Protein AF-A0A925B6P5-F1 (afdb_monomer_lite)

Secondary structure (DSS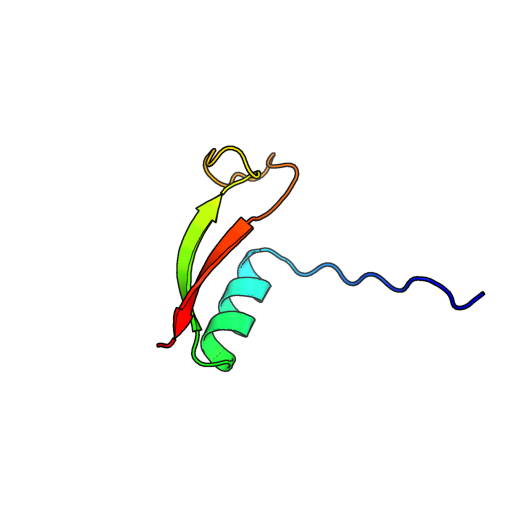P, 8-s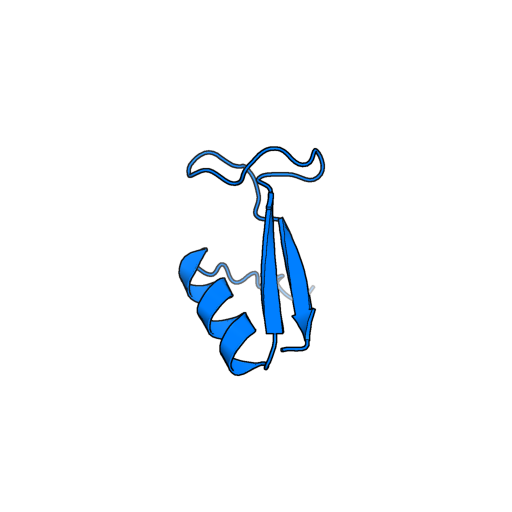tate):
----------HHHHHHHHHHTTEEEEEEESSTT-PBP-TT-S--EEEEEE-

pLDDT: mean 92.99, std 6.03, range [61.0, 98.31]

Radius of gyrati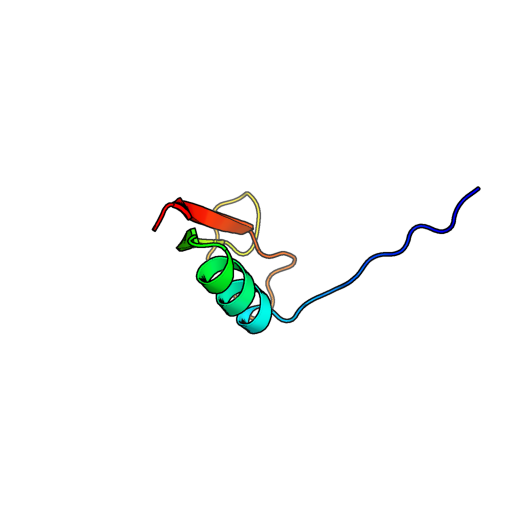on: 12.87 Å; chains: 1; bounding box: 29×34×27 Å

Foldseek 3Di:
DDDDDDDDDDPVVVCVVCVVVQKDWDAWALDPVRHHNDPPRPDIDTDIDGD

Structure (mmCIF, N/CA/C/O backbone):
data_AF-A0A925B6P5-F1
#
_entry.id   AF-A0A925B6P5-F1
#
loop_
_atom_site.group_PDB
_atom_site.id
_atom_site.type_symbol
_atom_site.label_atom_id
_atom_site.label_alt_id
_atom_site.label_comp_id
_atom_site.label_asym_id
_atom_site.label_entity_id
_atom_site.label_seq_id
_atom_site.pdbx_PDB_ins_code
_atom_site.Cartn_x
_atom_site.Cartn_y
_atom_site.Cartn_z
_atom_site.occupancy
_atom_site.B_iso_or_equiv
_atom_site.auth_seq_id
_atom_site.auth_comp_id
_atom_site.auth_asym_id
_atom_site.auth_atom_id
_atom_site.pdbx_PDB_model_num
ATOM 1 N N . MET A 1 1 ? 15.815 -26.780 -3.380 1.00 61.00 1 MET A N 1
ATOM 2 C CA . MET A 1 1 ? 15.562 -25.331 -3.453 1.00 61.00 1 MET A CA 1
ATOM 3 C C . MET A 1 1 ? 14.095 -25.233 -3.767 1.00 61.00 1 MET A C 1
ATOM 5 O O . MET A 1 1 ? 13.722 -25.634 -4.861 1.00 61.00 1 MET A O 1
ATOM 9 N N . ASP A 1 2 ? 13.276 -24.897 -2.777 1.00 79.31 2 ASP A N 1
ATOM 10 C CA . ASP A 1 2 ? 11.836 -24.805 -3.002 1.00 79.31 2 ASP A CA 1
ATOM 11 C C . ASP A 1 2 ? 11.556 -23.707 -4.034 1.00 79.31 2 ASP A C 1
ATOM 13 O O . ASP A 1 2 ? 12.231 -22.674 -4.058 1.00 79.31 2 ASP A O 1
ATOM 17 N N . GLU A 1 3 ? 10.617 -23.973 -4.938 1.00 84.44 3 GLU A N 1
ATOM 18 C CA . GLU A 1 3 ? 10.228 -23.053 -6.002 1.00 84.44 3 GLU A CA 1
ATOM 19 C C . GLU A 1 3 ? 9.537 -21.822 -5.401 1.00 84.44 3 GLU A C 1
ATOM 21 O O . GLU A 1 3 ? 8.633 -21.933 -4.570 1.00 84.44 3 GLU A O 1
ATOM 26 N N . PHE A 1 4 ? 9.967 -20.628 -5.807 1.00 84.69 4 PHE A N 1
ATOM 27 C CA . PHE A 1 4 ? 9.349 -19.387 -5.360 1.00 84.69 4 PHE A CA 1
ATOM 28 C C . PHE A 1 4 ? 8.006 -19.185 -6.076 1.00 84.69 4 PHE A C 1
ATOM 30 O O . PHE A 1 4 ? 7.962 -18.785 -7.239 1.00 84.69 4 PHE A O 1
ATOM 37 N N . ALA A 1 5 ? 6.903 -19.457 -5.375 1.00 89.44 5 ALA A N 1
ATOM 38 C CA . ALA A 1 5 ? 5.552 -19.279 -5.897 1.00 89.44 5 ALA A CA 1
ATOM 39 C C . ALA A 1 5 ? 5.028 -17.863 -5.605 1.00 89.44 5 ALA A C 1
ATOM 41 O O . ALA A 1 5 ? 4.640 -17.547 -4.479 1.00 89.44 5 ALA A O 1
ATOM 42 N N . MET A 1 6 ? 4.980 -17.012 -6.633 1.00 89.00 6 MET A N 1
ATOM 43 C CA . MET A 1 6 ? 4.340 -15.696 -6.555 1.00 89.00 6 MET A CA 1
ATOM 44 C C . MET A 1 6 ? 2.906 -15.769 -7.091 1.00 89.00 6 MET A C 1
ATOM 46 O O . MET A 1 6 ? 2.662 -16.333 -8.156 1.00 89.00 6 MET A O 1
ATOM 50 N N . ARG A 1 7 ? 1.955 -15.157 -6.377 1.00 88.50 7 ARG A N 1
ATOM 51 C CA . ARG A 1 7 ? 0.593 -14.917 -6.872 1.00 88.50 7 ARG A CA 1
ATOM 52 C C . ARG A 1 7 ? 0.403 -13.430 -7.107 1.00 88.50 7 ARG A C 1
ATOM 54 O O . ARG A 1 7 ? 0.742 -12.620 -6.250 1.00 88.50 7 ARG A O 1
ATOM 61 N N . VAL A 1 8 ? -0.165 -13.098 -8.257 1.00 86.19 8 VAL A N 1
ATOM 62 C CA . VAL A 1 8 ? -0.591 -11.740 -8.587 1.00 86.19 8 VAL A CA 1
ATOM 63 C C . VAL A 1 8 ? -2.108 -11.692 -8.461 1.00 86.19 8 VAL A C 1
ATOM 65 O O . VAL A 1 8 ? -2.789 -12.635 -8.862 1.00 86.19 8 VAL A O 1
ATOM 68 N N . VAL A 1 9 ? -2.615 -10.612 -7.879 1.00 89.75 9 VAL A N 1
ATOM 69 C CA . VAL A 1 9 ? -4.044 -10.288 -7.833 1.00 89.75 9 VAL A CA 1
ATOM 70 C C . VAL A 1 9 ? -4.268 -8.990 -8.591 1.00 89.75 9 VAL A C 1
ATOM 72 O O . VAL A 1 9 ? -3.385 -8.124 -8.618 1.00 89.75 9 VAL A O 1
ATOM 75 N N . PHE A 1 10 ? -5.435 -8.846 -9.206 1.00 90.69 10 PHE A N 1
ATOM 76 C CA . PHE A 1 10 ? -5.824 -7.586 -9.815 1.00 90.69 10 PHE A CA 1
ATOM 77 C C . PHE A 1 10 ? -5.935 -6.490 -8.745 1.00 90.69 10 PHE A C 1
ATOM 79 O O . PHE A 1 10 ? -6.276 -6.772 -7.589 1.00 90.69 10 PHE A O 1
ATOM 86 N N . PRO A 1 11 ? -5.669 -5.220 -9.096 1.00 91.25 11 PRO A N 1
ATOM 87 C CA . PRO A 1 11 ? -5.762 -4.121 -8.141 1.00 91.25 11 PRO A CA 1
ATOM 88 C C . PRO A 1 11 ? -7.123 -4.031 -7.433 1.00 91.25 11 PRO A C 1
ATOM 90 O O . PRO A 1 11 ? -7.180 -3.758 -6.236 1.00 91.25 11 PRO A O 1
ATOM 93 N N . GLU A 1 12 ? -8.212 -4.312 -8.148 1.00 89.81 12 GLU A N 1
ATOM 94 C CA . GLU A 1 12 ? -9.576 -4.319 -7.620 1.00 89.81 12 GLU A CA 1
ATOM 95 C C . GLU A 1 12 ? -9.834 -5.502 -6.675 1.00 89.81 12 GLU A C 1
ATOM 97 O O . GLU A 1 12 ? -10.545 -5.347 -5.683 1.00 89.81 12 GLU A O 1
ATOM 102 N N . GLU A 1 13 ? -9.221 -6.664 -6.923 1.00 94.19 13 GLU A N 1
ATOM 103 C CA . GLU A 1 13 ? -9.317 -7.822 -6.022 1.00 94.19 13 GLU A CA 1
ATOM 104 C C . GLU A 1 13 ? -8.659 -7.524 -4.674 1.00 94.19 13 GLU A C 1
ATOM 106 O O . GLU A 1 13 ? -9.196 -7.894 -3.631 1.00 94.19 13 GLU A O 1
ATOM 111 N N . LEU A 1 14 ? -7.539 -6.791 -4.669 1.00 93.06 14 LEU A N 1
ATOM 112 C CA . LEU A 1 14 ? -6.900 -6.375 -3.422 1.00 93.06 14 LEU A CA 1
ATOM 113 C C . LEU A 1 14 ? -7.849 -5.541 -2.553 1.00 93.06 14 LEU A C 1
ATOM 115 O O . LEU A 1 14 ? -7.853 -5.702 -1.338 1.00 93.06 14 LEU A O 1
ATOM 119 N N . HIS A 1 15 ? -8.666 -4.668 -3.148 1.00 92.19 15 HIS A N 1
ATOM 120 C CA . HIS A 1 15 ? -9.622 -3.868 -2.379 1.00 92.19 15 HIS A CA 1
ATOM 121 C C . HIS A 1 15 ? -10.657 -4.740 -1.670 1.00 92.19 15 HIS A C 1
ATOM 123 O O . HIS A 1 15 ? -10.940 -4.508 -0.496 1.00 92.19 15 HIS A O 1
ATOM 129 N N . LEU A 1 16 ? -11.180 -5.753 -2.366 1.00 94.00 16 LEU A N 1
ATOM 130 C CA . LEU A 1 16 ? -12.126 -6.702 -1.787 1.00 94.00 16 LEU A CA 1
ATOM 131 C C . LEU A 1 16 ? -11.490 -7.476 -0.627 1.00 94.00 16 LEU A C 1
ATOM 133 O O . LEU A 1 16 ? -12.101 -7.610 0.429 1.00 94.00 16 LEU A O 1
ATOM 137 N N . LEU A 1 17 ? -10.253 -7.948 -0.805 1.00 95.06 17 LEU A N 1
ATOM 138 C CA . LEU A 1 17 ? -9.522 -8.665 0.243 1.00 95.06 17 LEU A CA 1
ATOM 139 C C . LEU A 1 17 ? -9.305 -7.792 1.484 1.00 95.06 17 LEU A C 1
ATOM 141 O O . LEU A 1 17 ? -9.476 -8.267 2.600 1.00 95.06 17 LEU A O 1
ATOM 145 N N . LEU A 1 18 ? -8.973 -6.511 1.303 1.00 95.56 18 LEU A N 1
ATOM 146 C CA . LEU A 1 18 ? -8.836 -5.574 2.419 1.00 95.56 18 LEU A CA 1
ATOM 147 C C . LEU A 1 18 ? -10.155 -5.409 3.184 1.00 95.56 18 LEU A C 1
ATOM 149 O O . LEU A 1 18 ? -10.154 -5.478 4.409 1.00 95.56 18 LEU A O 1
ATOM 153 N N . GLU A 1 19 ? -11.271 -5.223 2.476 1.00 95.00 19 GLU A N 1
ATOM 154 C CA . GLU A 1 19 ? -12.585 -5.031 3.100 1.00 95.00 19 GLU A CA 1
ATOM 155 C C . GLU A 1 19 ? -13.038 -6.263 3.895 1.00 95.00 19 GLU A C 1
ATOM 157 O O . GLU A 1 19 ? -13.492 -6.123 5.031 1.00 95.00 19 GLU A O 1
ATOM 162 N N . VAL A 1 20 ? -12.857 -7.466 3.337 1.00 97.25 20 VAL A N 1
ATOM 163 C CA . VAL A 1 20 ? -13.186 -8.738 4.008 1.00 97.25 20 VAL A CA 1
ATOM 164 C C . VAL A 1 20 ? -12.400 -8.912 5.311 1.00 97.25 20 VAL A C 1
ATOM 166 O O . VAL A 1 20 ? -12.943 -9.419 6.289 1.00 97.25 20 VAL A O 1
ATOM 169 N N . GLU A 1 21 ? -11.158 -8.431 5.354 1.00 97.38 21 GLU A N 1
ATOM 170 C CA . GLU A 1 21 ? -10.293 -8.479 6.540 1.00 97.38 21 GLU A CA 1
ATOM 171 C C . GLU A 1 21 ? -10.494 -7.287 7.497 1.00 97.38 21 GLU A C 1
ATOM 173 O O . GLU A 1 21 ? -9.708 -7.077 8.422 1.00 97.38 21 GLU A O 1
ATOM 178 N N . GLY A 1 22 ? -11.540 -6.476 7.297 1.00 97.88 22 GLY A N 1
ATOM 179 C CA . GLY A 1 22 ? -11.839 -5.335 8.164 1.00 97.88 22 GLY A CA 1
ATOM 180 C C . GLY A 1 22 ? -10.824 -4.197 8.041 1.00 97.88 22 GLY A C 1
ATOM 181 O O . GLY A 1 22 ? -10.595 -3.456 8.998 1.0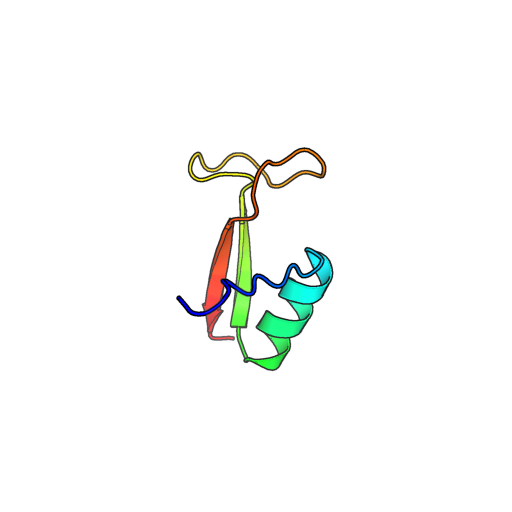0 97.88 22 GLY A O 1
ATOM 182 N N . LEU A 1 23 ? -10.195 -4.046 6.875 1.00 98.31 23 LEU A N 1
ATOM 183 C CA . LEU A 1 23 ? -9.285 -2.953 6.559 1.00 98.31 23 LEU A CA 1
ATOM 184 C C . LEU A 1 23 ? -9.934 -1.985 5.575 1.00 98.31 23 LEU A C 1
ATOM 186 O O . LEU A 1 23 ? -10.548 -2.365 4.580 1.00 98.31 23 LEU A O 1
ATOM 190 N N . ARG A 1 24 ? -9.729 -0.691 5.815 1.00 96.38 24 ARG A N 1
ATOM 191 C CA . ARG A 1 24 ? -10.169 0.375 4.920 1.00 96.38 24 ARG A CA 1
ATOM 192 C C . ARG A 1 24 ? -8.983 1.009 4.211 1.00 96.38 24 ARG A C 1
ATOM 194 O O . ARG A 1 24 ? -8.038 1.478 4.850 1.00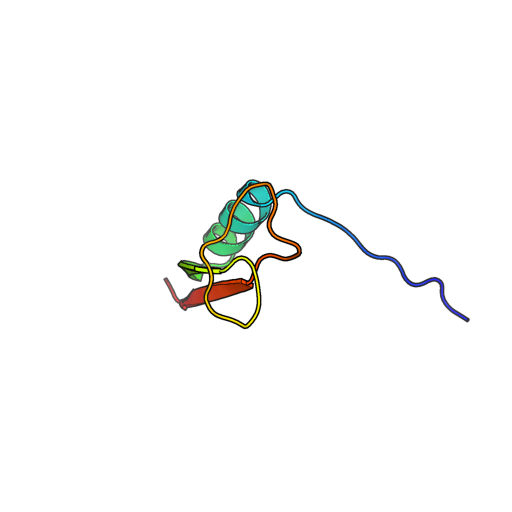 96.38 24 ARG A O 1
ATOM 201 N N . LEU A 1 25 ? -9.067 1.079 2.885 1.00 95.50 25 LEU A N 1
ATOM 202 C CA . LEU A 1 25 ? -8.088 1.773 2.057 1.00 95.50 25 LEU A CA 1
ATOM 203 C C . LEU A 1 25 ? -8.125 3.287 2.316 1.00 95.50 25 LEU A C 1
ATOM 205 O O . LEU A 1 25 ? -9.181 3.913 2.234 1.00 95.50 25 LEU A O 1
ATOM 209 N N . VAL A 1 26 ? -6.962 3.870 2.609 1.00 96.50 26 VAL A N 1
ATOM 210 C CA . VAL A 1 26 ? -6.784 5.315 2.818 1.00 96.50 26 VAL A CA 1
ATOM 211 C C . VAL A 1 26 ? -6.278 5.987 1.544 1.00 96.50 26 VAL A C 1
ATOM 213 O O . VAL A 1 26 ? -6.820 7.008 1.136 1.00 96.50 26 VAL A O 1
ATOM 216 N N . THR A 1 27 ? -5.238 5.432 0.914 1.00 96.12 27 THR A N 1
ATOM 217 C CA . THR A 1 27 ? -4.685 5.945 -0.350 1.00 96.12 27 THR A CA 1
ATOM 218 C C . THR A 1 27 ? -3.867 4.878 -1.082 1.00 96.12 27 THR A C 1
ATOM 220 O O . THR A 1 27 ? -3.489 3.863 -0.487 1.00 96.12 27 THR A O 1
ATOM 223 N N . ARG A 1 28 ? -3.594 5.122 -2.369 1.00 95.88 28 ARG A N 1
ATOM 224 C CA . ARG A 1 28 ? -2.807 4.264 -3.264 1.00 95.88 28 ARG A CA 1
ATOM 225 C C . ARG A 1 28 ? -1.752 5.061 -4.011 1.00 95.88 28 ARG A C 1
ATOM 227 O O . ARG A 1 28 ? -2.064 6.096 -4.601 1.00 95.88 28 ARG A O 1
ATOM 234 N N . TYR A 1 29 ? -0.546 4.512 -4.051 1.00 97.44 29 TYR A N 1
ATOM 235 C CA . TYR A 1 29 ? 0.567 5.036 -4.834 1.00 97.44 29 TYR A CA 1
ATOM 236 C C . TYR A 1 29 ? 1.055 4.014 -5.862 1.00 97.44 29 TYR A C 1
ATOM 238 O O . TYR A 1 29 ? 0.896 2.806 -5.667 1.00 97.44 29 TYR A O 1
ATOM 246 N N . GLY A 1 30 ? 1.604 4.519 -6.965 1.00 96.44 30 GLY A N 1
ATOM 247 C CA . GLY A 1 30 ? 2.181 3.723 -8.051 1.00 96.44 30 GLY A CA 1
ATOM 248 C C . GLY A 1 30 ? 3.602 3.236 -7.768 1.00 96.44 30 GLY A C 1
ATOM 249 O O . GLY A 1 30 ? 4.086 2.305 -8.413 1.00 96.44 30 GLY A O 1
ATOM 250 N N . ASP A 1 31 ? 4.260 3.859 -6.792 1.00 96.31 31 ASP A N 1
ATOM 251 C CA . ASP A 1 31 ? 5.597 3.515 -6.326 1.00 96.31 31 ASP A CA 1
ATOM 252 C C . ASP A 1 31 ? 5.845 4.107 -4.922 1.00 96.31 31 ASP A C 1
ATOM 254 O O . ASP A 1 31 ? 5.001 4.804 -4.343 1.00 96.31 31 ASP A O 1
ATOM 258 N N . LEU A 1 32 ? 7.026 3.851 -4.363 1.00 95.06 32 LEU A N 1
ATOM 259 C CA . LEU A 1 32 ? 7.505 4.373 -3.079 1.00 95.06 32 LEU A CA 1
ATOM 260 C C . LEU A 1 32 ? 7.873 5.871 -3.112 1.00 95.06 32 LEU A C 1
ATOM 262 O O . LEU A 1 32 ? 8.456 6.390 -2.161 1.00 95.06 32 LEU A O 1
ATOM 266 N N . ASP A 1 33 ? 7.501 6.583 -4.172 1.00 95.56 33 ASP A N 1
ATOM 267 C CA . ASP A 1 33 ? 7.703 8.022 -4.364 1.00 95.56 33 ASP A CA 1
ATOM 268 C C . ASP A 1 33 ? 6.433 8.859 -4.110 1.00 95.56 33 ASP A C 1
ATOM 270 O O . ASP A 1 33 ? 6.465 10.087 -4.196 1.00 95.56 33 ASP A O 1
ATOM 274 N N . ARG A 1 34 ? 5.320 8.201 -3.748 1.00 94.75 34 ARG A N 1
ATOM 275 C CA . ARG A 1 34 ? 3.979 8.792 -3.567 1.00 94.75 34 ARG A CA 1
ATOM 276 C C . ARG A 1 34 ? 3.318 9.299 -4.855 1.00 94.75 34 ARG A C 1
ATOM 278 O O . ARG A 1 34 ? 2.321 10.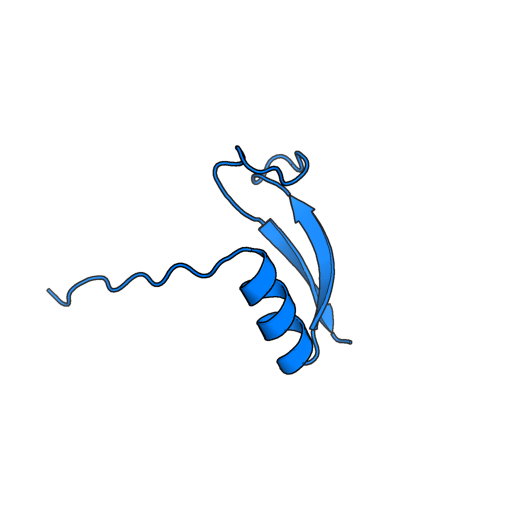023 -4.782 1.00 94.75 34 ARG A O 1
ATOM 285 N N . SER A 1 35 ? 3.823 8.921 -6.025 1.00 96.62 35 SER A N 1
ATOM 286 C CA . SER A 1 35 ? 3.122 9.138 -7.290 1.00 96.62 35 SER A CA 1
ATOM 287 C C . SER A 1 35 ? 1.763 8.417 -7.277 1.00 96.62 35 SER A C 1
ATOM 289 O O . SER A 1 35 ? 1.634 7.351 -6.668 1.00 96.62 35 SER A O 1
ATOM 291 N N . PRO A 1 36 ? 0.706 8.975 -7.896 1.00 96.81 36 PRO A N 1
ATOM 292 C CA . PRO A 1 36 ? -0.595 8.313 -7.945 1.00 96.81 36 PRO A CA 1
ATOM 293 C C . PRO A 1 36 ? -0.514 6.947 -8.630 1.00 96.81 36 PRO A C 1
ATOM 295 O O . PRO A 1 36 ? 0.156 6.814 -9.652 1.00 96.81 36 PRO A O 1
ATOM 298 N N . PHE A 1 37 ? -1.257 5.964 -8.118 1.00 96.06 37 PHE A N 1
ATOM 299 C CA . PHE A 1 37 ? -1.420 4.689 -8.816 1.00 96.06 37 PHE A CA 1
ATOM 300 C C . PHE A 1 37 ? -2.180 4.876 -10.140 1.00 96.06 37 PHE A C 1
ATOM 302 O O . PHE A 1 37 ? -3.241 5.507 -10.175 1.00 96.06 37 PHE A O 1
ATOM 309 N N . ARG A 1 38 ? -1.646 4.309 -11.221 1.00 95.38 38 ARG A N 1
ATOM 310 C CA . ARG A 1 38 ? -2.166 4.356 -12.594 1.00 95.38 38 ARG A CA 1
ATOM 311 C C . ARG A 1 38 ? -1.976 2.998 -13.272 1.00 95.38 38 ARG A C 1
ATOM 313 O O . ARG A 1 38 ? -1.267 2.134 -12.768 1.00 95.38 38 ARG A O 1
ATOM 320 N N . SER A 1 39 ? -2.598 2.809 -14.435 1.00 92.44 39 SER A N 1
ATOM 321 C CA . SER A 1 39 ? -2.488 1.564 -15.213 1.00 92.44 39 SER A CA 1
ATOM 322 C C . SER A 1 39 ? -1.065 1.246 -15.683 1.00 92.44 39 SER A C 1
ATOM 324 O O . SER A 1 39 ? -0.783 0.105 -16.027 1.00 92.44 39 SER A O 1
ATOM 326 N N . ASP A 1 40 ? -0.192 2.251 -15.734 1.00 93.94 40 ASP A N 1
ATOM 327 C CA . ASP A 1 40 ? 1.220 2.158 -16.108 1.00 93.94 40 ASP A CA 1
ATOM 328 C C . ASP A 1 40 ? 2.167 2.174 -14.897 1.00 93.94 40 ASP A C 1
ATOM 330 O O . ASP A 1 40 ? 3.385 2.214 -15.067 1.00 93.94 40 ASP A O 1
ATOM 334 N N . SER A 1 41 ? 1.635 2.140 -13.671 1.00 94.88 41 SER A N 1
ATOM 335 C CA . SER A 1 41 ? 2.465 2.096 -12.470 1.00 94.88 41 SER A CA 1
ATOM 336 C C . SER A 1 41 ? 3.229 0.771 -12.364 1.00 94.88 41 SER A C 1
ATOM 338 O O . SER A 1 41 ? 2.640 -0.293 -12.566 1.00 94.88 41 SER A O 1
ATOM 340 N N . PRO A 1 42 ? 4.520 0.802 -11.985 1.00 91.88 42 PRO A N 1
ATOM 341 C CA . PRO A 1 42 ? 5.327 -0.409 -11.838 1.00 91.88 42 PRO A CA 1
ATOM 342 C C . PRO A 1 42 ? 4.905 -1.250 -10.627 1.00 91.88 42 PRO A C 1
ATOM 344 O O . PRO A 1 42 ? 5.213 -2.439 -10.559 1.00 91.88 42 PRO A O 1
ATOM 347 N N . SER A 1 43 ? 4.220 -0.639 -9.656 1.00 91.88 43 SER A N 1
ATOM 348 C CA . SER A 1 43 ? 3.776 -1.293 -8.432 1.00 91.88 43 SER A CA 1
ATOM 349 C C . SER A 1 43 ? 2.465 -0.696 -7.915 1.00 91.88 43 SER A C 1
ATOM 351 O O . SER A 1 43 ? 1.945 0.291 -8.435 1.00 91.88 43 SER A O 1
ATOM 353 N N . GLN A 1 44 ? 1.925 -1.311 -6.866 1.00 93.00 44 GLN A N 1
ATOM 354 C CA . GLN A 1 44 ? 0.805 -0.783 -6.103 1.00 93.00 44 GLN A CA 1
ATOM 355 C C . GLN A 1 44 ? 1.180 -0.751 -4.625 1.00 93.00 44 GLN A C 1
ATOM 357 O O . GLN A 1 44 ? 1.420 -1.794 -4.019 1.00 93.00 44 GLN A O 1
ATOM 362 N N . VAL A 1 45 ? 1.161 0.440 -4.031 1.00 95.00 45 VAL A N 1
ATOM 363 C CA . VAL A 1 45 ? 1.415 0.651 -2.604 1.00 95.00 45 VAL A CA 1
ATOM 364 C C . VAL A 1 45 ? 0.134 1.159 -1.948 1.00 95.00 45 VAL A C 1
ATOM 366 O O . VAL A 1 45 ? -0.295 2.285 -2.198 1.00 95.00 45 VAL A O 1
ATOM 369 N N . CYS A 1 46 ? -0.490 0.332 -1.107 1.00 95.50 46 CYS A N 1
ATOM 370 C CA . CYS A 1 46 ? -1.720 0.676 -0.392 1.00 95.50 46 CYS A CA 1
ATOM 371 C C . CYS A 1 46 ? -1.421 1.094 1.049 1.00 95.50 46 CYS A C 1
ATOM 373 O O . CYS A 1 46 ? -0.813 0.338 1.804 1.00 95.50 46 CYS A O 1
ATOM 375 N N . ILE A 1 47 ? -1.918 2.262 1.457 1.00 96.88 47 ILE A N 1
ATOM 376 C CA . ILE A 1 47 ? -1.985 2.634 2.874 1.00 96.88 47 ILE A CA 1
ATOM 377 C C . ILE A 1 47 ? -3.378 2.291 3.382 1.00 96.88 47 ILE A C 1
ATOM 379 O O . ILE A 1 47 ? -4.378 2.743 2.818 1.00 96.88 47 ILE A O 1
ATOM 383 N N . VAL A 1 48 ? -3.440 1.501 4.448 1.00 97.94 48 VAL A N 1
ATOM 384 C CA . VAL A 1 48 ? -4.687 0.983 5.015 1.00 97.94 48 VAL A CA 1
ATOM 385 C C . VAL A 1 48 ? -4.749 1.252 6.512 1.00 97.94 48 VAL A C 1
ATOM 387 O O . VAL A 1 48 ? -3.726 1.471 7.162 1.00 97.94 48 VAL A O 1
ATOM 390 N N . ARG A 1 49 ? -5.959 1.235 7.060 1.00 98.00 49 ARG A N 1
ATOM 391 C CA . ARG A 1 49 ? -6.216 1.294 8.502 1.00 98.00 49 ARG A CA 1
ATOM 392 C C . ARG A 1 49 ? -7.300 0.282 8.878 1.00 98.00 49 ARG A C 1
ATOM 394 O O . ARG A 1 49 ? -8.085 -0.065 7.997 1.00 98.00 49 ARG A O 1
ATOM 401 N N . PRO A 1 50 ? -7.394 -0.142 10.147 1.00 97.75 50 PRO A N 1
ATOM 402 C CA . PRO A 1 50 ? -8.565 -0.868 10.630 1.00 97.75 50 PRO A CA 1
ATOM 403 C C . PRO A 1 50 ? -9.860 -0.094 10.341 1.00 97.75 50 PRO A C 1
ATOM 405 O O . PRO A 1 50 ? -9.866 1.143 10.417 1.00 97.75 50 PRO A O 1
ATOM 408 N N . ALA A 1 51 ? -10.904 -0.821 9.943 1.00 88.50 51 ALA A N 1
ATOM 409 C CA . ALA A 1 51 ? -12.246 -0.295 9.715 1.00 88.50 51 ALA A CA 1
ATOM 410 C C . ALA A 1 51 ? -12.920 0.148 11.020 1.00 88.50 51 ALA A C 1
ATOM 412 O O . ALA A 1 51 ? -12.694 -0.501 12.067 1.00 88.50 51 ALA A O 1
#

Sequence (51 aa):
MDEFAMRVVFPEELHLLLEVEGLRLVTRYGDLDRSPFRSDSPSQVCIVRPA